Protein AF-A0A1E3XA66-F1 (afdb_monomer_lite)

Structure (mmCIF, N/CA/C/O backbone):
data_AF-A0A1E3XA66-F1
#
_entry.id   AF-A0A1E3XA66-F1
#
loop_
_atom_site.group_PDB
_atom_site.id
_atom_site.type_symbol
_atom_site.label_atom_id
_atom_site.label_alt_id
_atom_site.label_comp_id
_atom_site.label_asym_id
_atom_site.label_entity_id
_atom_site.label_seq_id
_atom_site.pdbx_PDB_ins_code
_atom_site.Cartn_x
_atom_site.Cartn_y
_atom_site.Cartn_z
_atom_site.occupancy
_atom_site.B_iso_or_equiv
_atom_site.auth_seq_id
_atom_site.auth_comp_id
_atom_site.auth_asym_id
_atom_site.auth_atom_id
_atom_site.pdbx_PDB_model_num
ATOM 1 N N . MET A 1 1 ? 11.700 -14.579 4.254 1.00 41.06 1 MET A N 1
ATOM 2 C CA . MET A 1 1 ? 10.568 -13.839 3.649 1.00 41.06 1 MET A CA 1
ATOM 3 C C . MET A 1 1 ? 9.266 -14.366 4.251 1.00 41.06 1 MET A C 1
ATOM 5 O O . MET A 1 1 ? 8.827 -15.439 3.874 1.00 41.06 1 MET A O 1
ATOM 9 N N . LYS A 1 2 ? 8.700 -13.694 5.265 1.00 30.45 2 LYS A N 1
ATOM 10 C CA . LYS A 1 2 ? 7.486 -14.156 5.968 1.00 30.45 2 LYS A CA 1
ATOM 11 C C . LYS A 1 2 ? 6.342 -13.182 5.661 1.00 30.45 2 LYS A C 1
ATOM 13 O O . LYS A 1 2 ? 6.126 -12.220 6.390 1.00 30.45 2 LYS A O 1
ATOM 18 N N . MET A 1 3 ? 5.630 -13.394 4.554 1.00 44.50 3 MET A N 1
ATOM 19 C CA . MET A 1 3 ? 4.337 -12.742 4.281 1.00 44.50 3 MET A CA 1
ATOM 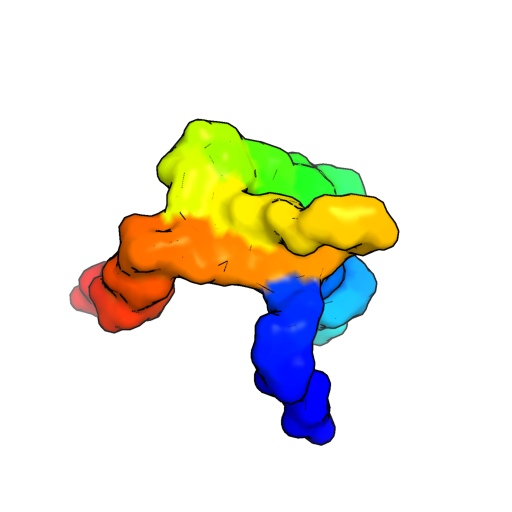20 C C . MET A 1 3 ? 3.244 -13.458 5.084 1.00 44.50 3 MET A C 1
ATOM 22 O O . MET A 1 3 ? 2.310 -14.030 4.537 1.00 44.50 3 MET A O 1
ATOM 26 N N . GLY A 1 4 ? 3.394 -13.505 6.407 1.00 42.28 4 GLY A N 1
ATOM 27 C CA . GLY A 1 4 ? 2.401 -14.146 7.260 1.00 42.28 4 GLY A CA 1
ATOM 28 C C . GLY A 1 4 ? 1.191 -13.240 7.378 1.00 42.28 4 GLY A C 1
ATOM 29 O O . GLY A 1 4 ? 1.273 -12.322 8.172 1.00 42.28 4 GLY A O 1
ATOM 30 N N . ILE A 1 5 ? 0.136 -13.460 6.584 1.00 54.84 5 ILE A N 1
ATOM 31 C CA . ILE A 1 5 ? -1.285 -13.081 6.801 1.00 54.84 5 ILE A CA 1
ATOM 32 C C . ILE A 1 5 ? -1.594 -11.572 7.043 1.00 54.84 5 ILE A C 1
ATOM 34 O O . ILE A 1 5 ? -2.732 -11.135 6.925 1.00 54.84 5 ILE A O 1
ATOM 38 N N . ASN A 1 6 ? -0.595 -10.720 7.272 1.00 58.53 6 ASN A N 1
ATOM 39 C CA . ASN A 1 6 ? -0.736 -9.409 7.906 1.00 58.53 6 ASN A CA 1
ATOM 40 C C . ASN A 1 6 ? -0.720 -8.238 6.907 1.00 58.53 6 ASN A C 1
ATOM 42 O O . ASN A 1 6 ? -0.583 -7.092 7.319 1.00 58.53 6 ASN A O 1
ATOM 46 N N . GLY A 1 7 ? -0.823 -8.503 5.602 1.00 69.88 7 GLY A N 1
ATOM 47 C CA . GLY A 1 7 ? -0.804 -7.479 4.552 1.00 69.88 7 GLY A CA 1
ATOM 48 C C . GLY A 1 7 ? 0.587 -6.929 4.197 1.00 69.88 7 GLY A C 1
ATOM 49 O O . GLY A 1 7 ? 1.602 -7.248 4.819 1.00 69.88 7 GLY A O 1
ATOM 50 N N . PHE A 1 8 ? 0.637 -6.091 3.164 1.00 81.19 8 PHE A N 1
ATOM 51 C CA . PHE A 1 8 ? 1.843 -5.423 2.669 1.00 81.19 8 PHE A CA 1
ATOM 52 C C . PHE A 1 8 ? 1.804 -3.924 2.971 1.00 81.19 8 PHE A C 1
ATOM 54 O O . PHE A 1 8 ? 0.746 -3.307 2.986 1.00 81.19 8 PHE A O 1
ATOM 61 N N . GLN A 1 9 ? 2.963 -3.315 3.200 1.00 83.12 9 GLN A N 1
ATOM 62 C CA . GLN A 1 9 ? 3.091 -1.880 3.477 1.00 83.12 9 GLN A CA 1
ATOM 63 C C . GLN A 1 9 ? 4.066 -1.237 2.488 1.00 83.12 9 GLN A C 1
ATOM 65 O O . GLN A 1 9 ? 4.872 -1.935 1.870 1.00 83.12 9 GLN A O 1
ATOM 70 N N . ASN A 1 10 ? 4.035 0.092 2.379 1.00 81.50 10 ASN A N 1
ATOM 71 C CA . ASN A 1 10 ? 4.848 0.848 1.419 1.00 81.50 10 ASN A CA 1
ATOM 72 C C . ASN A 1 10 ? 6.341 0.468 1.463 1.00 81.50 10 ASN A C 1
ATOM 74 O O . ASN A 1 10 ? 6.959 0.230 0.430 1.00 81.50 10 ASN A O 1
ATOM 78 N N . LYS A 1 11 ? 6.899 0.313 2.672 1.00 82.38 11 LYS A N 1
ATOM 79 C CA . LYS A 1 11 ? 8.312 -0.049 2.859 1.00 82.38 11 LYS A CA 1
ATOM 80 C C . LYS A 1 11 ? 8.677 -1.400 2.231 1.00 82.38 11 LYS A C 1
ATOM 82 O O . LYS A 1 11 ? 9.761 -1.524 1.685 1.00 82.38 11 LYS A O 1
ATOM 87 N N . ASN A 1 12 ? 7.754 -2.367 2.244 1.00 82.50 12 ASN A N 1
ATOM 88 C CA . ASN A 1 12 ? 7.961 -3.681 1.634 1.00 82.50 12 ASN A CA 1
ATOM 89 C C . ASN A 1 12 ? 7.866 -3.578 0.105 1.00 82.50 12 ASN A C 1
ATOM 91 O O . ASN A 1 12 ? 8.681 -4.146 -0.607 1.00 82.50 12 ASN A O 1
ATOM 95 N N . ILE A 1 13 ? 6.891 -2.820 -0.413 1.00 82.19 13 ILE A N 1
ATOM 96 C CA . ILE A 1 13 ? 6.713 -2.643 -1.864 1.00 82.19 13 ILE A CA 1
ATOM 97 C C . ILE A 1 13 ? 7.906 -1.913 -2.483 1.00 82.19 13 ILE A C 1
ATOM 99 O O . ILE A 1 13 ? 8.340 -2.260 -3.579 1.00 82.19 13 ILE A O 1
ATOM 103 N N . ARG A 1 14 ? 8.469 -0.927 -1.780 1.00 83.81 14 ARG A N 1
ATOM 104 C CA . ARG A 1 14 ? 9.617 -0.152 -2.260 1.00 83.81 14 ARG A CA 1
ATOM 105 C C . ARG A 1 14 ? 10.853 -1.019 -2.526 1.00 83.81 14 ARG A C 1
ATOM 107 O O . ARG A 1 14 ? 11.630 -0.682 -3.409 1.00 83.81 14 ARG A O 1
ATOM 114 N N . GLN A 1 15 ? 11.005 -2.146 -1.827 1.00 83.94 15 GLN A N 1
ATOM 115 C CA . GLN A 1 15 ? 12.092 -3.101 -2.079 1.00 83.94 15 GLN A CA 1
ATOM 116 C C . GLN A 1 15 ? 11.966 -3.789 -3.446 1.00 83.94 15 GLN A C 1
ATOM 118 O O . GLN A 1 15 ? 12.967 -4.202 -4.015 1.00 83.94 15 GLN A O 1
ATOM 123 N N . HIS A 1 16 ? 10.749 -3.884 -3.987 1.00 82.69 16 HIS A N 1
ATOM 124 C CA . HIS A 1 16 ? 10.474 -4.498 -5.288 1.00 82.69 16 HIS A CA 1
ATOM 125 C C . HIS A 1 16 ? 10.273 -3.461 -6.402 1.00 82.69 16 HIS A C 1
ATOM 127 O O . HIS A 1 16 ? 10.481 -3.758 -7.573 1.00 82.69 16 HIS A O 1
ATOM 133 N N . LEU A 1 17 ? 9.894 -2.230 -6.048 1.00 83.19 17 LEU A N 1
ATOM 134 C CA . LEU A 1 17 ? 9.710 -1.109 -6.971 1.00 83.19 17 LEU A CA 1
ATOM 135 C C . LEU A 1 17 ? 10.835 -0.082 -6.808 1.00 83.19 17 LEU A C 1
ATOM 137 O O . LEU A 1 17 ? 10.578 1.088 -6.528 1.00 83.19 17 LEU A O 1
ATOM 141 N N . VAL A 1 18 ? 12.081 -0.518 -7.006 1.00 81.19 18 VAL A N 1
ATOM 142 C CA . VAL A 1 18 ? 13.283 0.322 -6.826 1.00 81.19 18 VAL A CA 1
ATOM 143 C C . VAL A 1 18 ? 13.277 1.591 -7.690 1.00 81.19 18 VAL A C 1
ATOM 145 O O . VAL A 1 18 ? 13.850 2.603 -7.306 1.00 81.19 18 VAL A O 1
ATOM 148 N N . GLN A 1 19 ? 12.551 1.577 -8.812 1.00 88.88 19 GLN A N 1
ATOM 149 C CA . GLN A 1 19 ? 12.402 2.717 -9.727 1.00 88.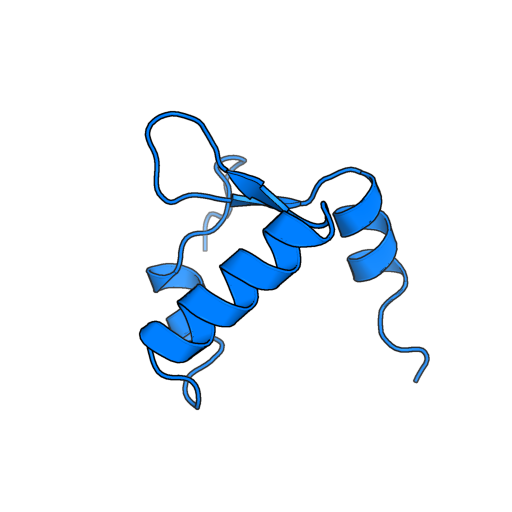88 19 GLN A CA 1
ATOM 150 C C . GLN A 1 19 ? 11.286 3.705 -9.336 1.00 88.88 19 GLN A C 1
ATOM 152 O O . GLN A 1 19 ? 10.949 4.600 -10.113 1.00 88.88 19 GLN A O 1
ATOM 157 N N . LYS A 1 20 ? 10.621 3.514 -8.191 1.00 87.00 20 LYS A N 1
ATOM 158 C CA . LYS A 1 20 ? 9.489 4.347 -7.763 1.00 87.00 20 LYS A CA 1
ATOM 159 C C . LYS A 1 20 ? 9.795 5.013 -6.428 1.00 87.00 20 LYS A C 1
ATOM 161 O O . LYS A 1 20 ? 10.229 4.376 -5.468 1.00 87.00 20 LYS A O 1
ATOM 166 N N . THR A 1 21 ? 9.520 6.310 -6.347 1.00 89.50 21 THR A N 1
ATOM 167 C CA . THR A 1 21 ? 9.660 7.068 -5.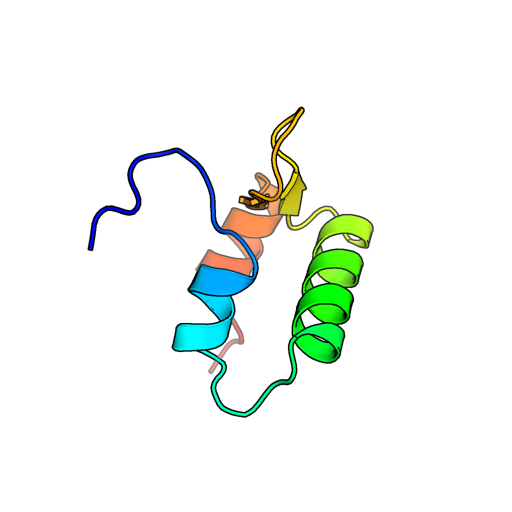101 1.00 89.50 21 THR A CA 1
ATOM 168 C C . THR A 1 21 ? 8.558 6.696 -4.107 1.00 89.50 21 THR A C 1
ATOM 170 O O . THR A 1 21 ? 7.478 6.234 -4.484 1.00 89.50 21 THR A O 1
ATOM 173 N N . SER A 1 22 ? 8.782 6.958 -2.817 1.00 86.00 22 SER A N 1
ATOM 174 C CA . SER A 1 22 ? 7.779 6.709 -1.771 1.00 86.00 22 SER A CA 1
ATOM 175 C C . SER A 1 22 ? 6.441 7.408 -2.047 1.00 86.00 22 SER A C 1
ATOM 177 O O . SER A 1 22 ? 5.389 6.847 -1.743 1.00 86.00 22 SER A O 1
ATOM 179 N N . SER A 1 23 ? 6.459 8.607 -2.643 1.00 89.19 23 SER A N 1
ATOM 180 C CA . SER A 1 23 ? 5.250 9.354 -3.012 1.00 89.19 23 SER A CA 1
ATOM 181 C C . SER A 1 23 ? 4.516 8.719 -4.196 1.00 89.19 23 SER A C 1
ATOM 183 O O . SER A 1 23 ? 3.286 8.621 -4.177 1.00 89.19 23 SER A O 1
ATOM 185 N N . GLN A 1 24 ? 5.251 8.217 -5.193 1.00 91.75 24 GLN A N 1
ATOM 186 C CA . GLN A 1 24 ? 4.679 7.477 -6.318 1.00 91.75 24 GLN A CA 1
ATOM 187 C C . GLN A 1 24 ? 4.026 6.171 -5.854 1.00 91.75 24 GLN A C 1
ATOM 189 O O . GLN A 1 24 ? 2.883 5.901 -6.225 1.00 91.75 24 GLN A O 1
ATOM 194 N N . VAL A 1 25 ? 4.697 5.396 -4.996 1.00 90.44 25 VAL A N 1
ATOM 195 C CA . VAL A 1 25 ? 4.131 4.150 -4.456 1.00 90.44 25 VAL A CA 1
ATOM 196 C C . VAL A 1 25 ? 2.888 4.436 -3.607 1.00 90.44 25 VAL A C 1
ATOM 198 O O . VAL A 1 25 ? 1.866 3.773 -3.780 1.00 90.44 25 VAL A O 1
ATOM 201 N N . SER A 1 26 ? 2.903 5.480 -2.772 1.00 89.38 26 SER A N 1
ATOM 202 C CA . SER A 1 26 ? 1.712 5.911 -2.025 1.00 89.38 26 SER A CA 1
ATOM 203 C C . SER A 1 26 ? 0.542 6.282 -2.941 1.00 89.38 26 SER A C 1
ATOM 205 O O . SER A 1 26 ? -0.603 5.927 -2.654 1.00 89.38 26 SER A O 1
ATOM 207 N N . ARG A 1 27 ? 0.802 6.949 -4.074 1.00 92.25 27 ARG A N 1
ATOM 208 C CA . ARG A 1 27 ? -0.240 7.280 -5.060 1.00 92.25 27 ARG A CA 1
ATOM 209 C C . ARG A 1 27 ? -0.804 6.025 -5.730 1.00 92.25 27 ARG A C 1
ATOM 211 O O . ARG A 1 27 ? -2.019 5.939 -5.899 1.00 92.25 27 ARG A O 1
ATOM 218 N N . ILE A 1 28 ? 0.038 5.042 -6.052 1.00 91.00 28 ILE A N 1
ATOM 219 C CA . ILE A 1 28 ? -0.399 3.740 -6.583 1.00 91.00 28 ILE A CA 1
ATOM 220 C C . ILE A 1 28 ? -1.303 3.034 -5.567 1.00 91.00 28 ILE A C 1
ATOM 222 O O . ILE A 1 28 ? -2.424 2.663 -5.908 1.00 91.00 28 ILE A O 1
ATOM 226 N N . LEU A 1 29 ? -0.873 2.928 -4.307 1.00 89.94 29 LEU A N 1
ATOM 227 C CA . LEU A 1 29 ? -1.670 2.335 -3.230 1.00 89.94 29 LEU A CA 1
ATOM 228 C C . LEU A 1 29 ? -3.014 3.049 -3.049 1.00 89.94 29 LEU A C 1
ATOM 230 O O . LEU A 1 29 ? -4.050 2.396 -2.920 1.00 89.94 29 LEU A O 1
ATOM 234 N N . LYS A 1 30 ? -3.025 4.386 -3.111 1.00 91.94 30 LYS A N 1
ATOM 235 C CA . LYS A 1 30 ? -4.262 5.175 -3.056 1.00 91.94 30 LYS A CA 1
ATOM 236 C C . LYS A 1 30 ? -5.200 4.828 -4.213 1.00 91.94 30 LYS A C 1
ATOM 238 O O . LYS A 1 30 ? -6.380 4.602 -3.968 1.00 91.94 30 LYS A O 1
ATOM 243 N N . ARG A 1 31 ? -4.696 4.736 -5.449 1.00 93.00 31 ARG A N 1
ATOM 244 C CA . ARG A 1 31 ? -5.509 4.353 -6.618 1.00 93.00 31 ARG A CA 1
ATOM 245 C C . ARG A 1 31 ? -6.061 2.936 -6.494 1.00 93.00 31 ARG A C 1
ATOM 247 O O . ARG A 1 31 ? -7.250 2.735 -6.703 1.00 93.00 31 ARG A O 1
ATOM 254 N N . LEU A 1 32 ? -5.233 1.975 -6.091 1.00 91.50 32 LEU A N 1
ATOM 255 C CA . LEU A 1 32 ? -5.674 0.598 -5.861 1.00 91.50 32 LEU A CA 1
ATOM 256 C C . LEU A 1 32 ? -6.784 0.531 -4.802 1.00 91.50 32 LEU A C 1
ATOM 258 O O . LEU A 1 32 ? -7.737 -0.229 -4.953 1.00 91.50 32 LEU A O 1
ATOM 262 N N . ARG A 1 33 ? -6.691 1.350 -3.748 1.00 92.44 33 ARG A N 1
ATOM 263 C CA . ARG A 1 33 ? -7.729 1.446 -2.718 1.00 92.44 33 ARG A CA 1
ATOM 264 C C . ARG A 1 33 ? -9.012 2.091 -3.247 1.00 92.44 33 ARG A C 1
ATOM 266 O O . ARG A 1 33 ? -10.088 1.601 -2.930 1.00 92.44 33 ARG A O 1
ATOM 273 N N . LEU A 1 34 ? -8.907 3.153 -4.051 1.00 94.56 34 LEU A N 1
ATOM 274 C CA . LEU A 1 34 ? -10.064 3.812 -4.676 1.00 94.56 34 LEU A CA 1
ATOM 275 C C . LEU A 1 34 ? -10.838 2.860 -5.593 1.00 94.56 34 LEU A C 1
ATOM 277 O O . LEU A 1 34 ? -12.060 2.843 -5.561 1.00 94.56 34 LEU A O 1
ATOM 281 N N . HIS A 1 35 ? -10.131 2.019 -6.348 1.00 92.88 35 HIS A N 1
ATOM 282 C CA . HIS A 1 35 ? -10.745 0.984 -7.183 1.00 92.88 35 HIS A CA 1
ATOM 283 C C . HIS A 1 35 ? -11.175 -0.267 -6.397 1.00 92.88 35 HIS A C 1
ATOM 285 O O . HIS A 1 35 ? -11.587 -1.258 -6.991 1.00 92.88 35 HIS A O 1
ATOM 291 N N . GLY A 1 36 ? -11.045 -0.267 -5.066 1.00 92.12 36 GLY A N 1
ATOM 292 C CA . GLY A 1 36 ? -11.443 -1.395 -4.227 1.00 92.12 36 GLY A CA 1
ATOM 293 C C . GLY A 1 36 ? -10.597 -2.656 -4.421 1.00 92.12 36 GLY A C 1
ATOM 294 O O . GLY A 1 36 ? -10.998 -3.722 -3.963 1.00 92.12 36 GLY A O 1
ATOM 295 N N . LEU A 1 37 ? -9.430 -2.564 -5.066 1.00 92.12 37 LEU A N 1
ATOM 296 C CA . LEU A 1 37 ? -8.509 -3.687 -5.285 1.00 92.12 37 LEU A CA 1
ATOM 297 C C . LEU A 1 37 ? -7.802 -4.080 -3.984 1.00 92.12 37 LEU A C 1
ATOM 299 O O . LEU A 1 37 ? -7.524 -5.253 -3.737 1.00 92.12 37 LEU A O 1
ATOM 303 N N . ILE A 1 38 ? -7.525 -3.096 -3.131 1.00 92.50 38 ILE A N 1
ATOM 304 C CA . ILE A 1 38 ? -6.860 -3.295 -1.844 1.00 92.50 38 ILE A CA 1
ATOM 305 C C . ILE A 1 38 ? -7.620 -2.565 -0.740 1.00 92.50 38 ILE A C 1
ATOM 307 O O . ILE A 1 38 ? -8.258 -1.540 -0.980 1.00 92.50 38 ILE A O 1
ATOM 311 N N . LYS A 1 39 ? -7.512 -3.059 0.490 1.00 91.44 39 LYS A N 1
ATOM 312 C CA . LYS A 1 39 ? -8.099 -2.434 1.677 1.00 91.44 39 LYS A CA 1
ATOM 313 C C . LYS A 1 39 ? -7.049 -2.294 2.773 1.00 91.44 39 LYS A C 1
ATOM 315 O O . LYS A 1 39 ? -6.150 -3.125 2.878 1.00 91.44 39 LYS A O 1
ATOM 320 N N . ASN A 1 40 ? -7.138 -1.218 3.554 1.00 90.69 40 ASN A N 1
ATOM 321 C CA . ASN A 1 40 ? -6.258 -1.010 4.697 1.00 90.69 40 ASN A CA 1
ATOM 322 C C . ASN A 1 40 ? -6.683 -1.896 5.874 1.00 90.69 40 ASN A C 1
ATOM 324 O O . ASN A 1 40 ? -7.872 -2.129 6.109 1.00 90.69 40 ASN A O 1
ATOM 328 N N . ILE A 1 41 ? -5.699 -2.366 6.627 1.00 88.94 41 ILE A N 1
ATOM 329 C CA . ILE A 1 41 ? -5.917 -2.960 7.943 1.00 88.94 41 ILE A CA 1
ATOM 330 C C . ILE A 1 41 ? -6.053 -1.799 8.936 1.00 88.94 41 ILE A C 1
ATOM 332 O O . ILE A 1 41 ? -5.254 -0.861 8.886 1.00 88.94 41 ILE A O 1
ATOM 336 N N . ARG A 1 42 ? -7.083 -1.833 9.797 1.00 82.81 42 ARG A N 1
ATOM 337 C CA . ARG A 1 42 ? -7.317 -0.777 10.801 1.00 82.81 42 ARG A CA 1
ATOM 338 C C . ARG A 1 42 ? -6.062 -0.561 11.644 1.00 82.81 42 ARG A C 1
ATOM 340 O O . ARG A 1 42 ? -5.337 -1.515 11.908 1.00 82.81 42 ARG A O 1
ATOM 347 N N . ASP A 1 43 ? -5.800 0.700 11.970 1.00 82.44 43 ASP A N 1
ATOM 348 C CA . ASP A 1 43 ? -4.690 1.135 12.828 1.00 82.44 43 ASP A CA 1
ATOM 349 C C . ASP A 1 43 ? -3.292 0.731 12.335 1.00 82.44 43 ASP A C 1
ATOM 351 O O . ASP A 1 43 ? -2.319 0.708 13.086 1.00 82.44 43 ASP A O 1
ATOM 355 N N . THR A 1 44 ? -3.160 0.439 11.036 1.00 83.56 44 THR A N 1
ATOM 356 C CA . THR A 1 44 ? -1.865 0.143 10.422 1.00 83.56 44 THR A CA 1
ATOM 357 C C . THR A 1 44 ? -1.729 0.743 9.023 1.00 83.56 44 THR A C 1
ATOM 359 O O . THR A 1 44 ? -2.701 1.030 8.325 1.00 83.56 44 THR A O 1
ATOM 362 N N . TYR A 1 45 ? -0.482 0.838 8.562 1.00 83.62 45 TYR A N 1
ATOM 363 C CA . TYR A 1 45 ? -0.134 1.178 7.177 1.00 83.62 45 TYR A CA 1
ATOM 364 C C . TYR A 1 45 ? -0.114 -0.040 6.238 1.00 83.62 45 TYR A C 1
ATOM 366 O O . TYR A 1 45 ? 0.496 0.010 5.164 1.00 83.62 45 TYR A O 1
ATOM 374 N N . LYS A 1 46 ? -0.717 -1.159 6.656 1.00 87.19 46 LYS A N 1
ATOM 375 C CA . LYS A 1 46 ? -0.721 -2.416 5.907 1.00 87.19 46 LYS A CA 1
ATOM 376 C C . LYS A 1 46 ? -1.993 -2.540 5.072 1.00 87.19 46 LYS A C 1
ATOM 378 O O . LYS A 1 46 ? -3.074 -2.116 5.478 1.00 87.19 46 LYS A O 1
ATOM 383 N N . TYR A 1 47 ? -1.853 -3.156 3.909 1.00 89.62 47 TYR A N 1
ATOM 384 C CA . TYR A 1 47 ? -2.906 -3.356 2.926 1.00 89.62 47 TYR A CA 1
ATOM 385 C C . TYR A 1 47 ? -3.052 -4.838 2.591 1.00 89.62 47 TYR A C 1
ATOM 387 O O . TYR A 1 47 ? -2.063 -5.570 2.549 1.00 89.62 47 TYR A O 1
ATOM 395 N N . TYR A 1 48 ? -4.275 -5.275 2.310 1.00 90.31 48 TYR A N 1
ATOM 396 C CA . TYR A 1 48 ? -4.565 -6.614 1.798 1.00 90.31 48 TYR A CA 1
ATOM 397 C C . TYR A 1 48 ? -5.381 -6.532 0.505 1.00 90.31 48 TYR A C 1
ATOM 399 O O . TYR A 1 48 ? -6.169 -5.595 0.341 1.00 90.31 48 TYR A O 1
ATOM 407 N N . PRO A 1 49 ? -5.221 -7.495 -0.419 1.00 89.75 49 PRO A N 1
ATOM 408 C CA . PRO A 1 49 ? -6.048 -7.557 -1.612 1.00 89.75 49 PRO A CA 1
ATOM 409 C C . PRO A 1 49 ? -7.478 -7.962 -1.241 1.00 89.75 49 PRO A C 1
ATOM 411 O O . PRO A 1 49 ? -7.704 -8.913 -0.483 1.00 89.75 49 PRO A O 1
ATOM 414 N N . THR A 1 50 ? -8.457 -7.246 -1.786 1.00 91.44 50 THR A N 1
ATOM 415 C CA . THR A 1 50 ? -9.872 -7.623 -1.675 1.00 91.44 50 THR A CA 1
ATOM 416 C C . THR A 1 50 ? -10.162 -8.858 -2.531 1.00 91.44 50 THR A C 1
ATOM 418 O O . THR A 1 50 ? -9.294 -9.348 -3.252 1.00 91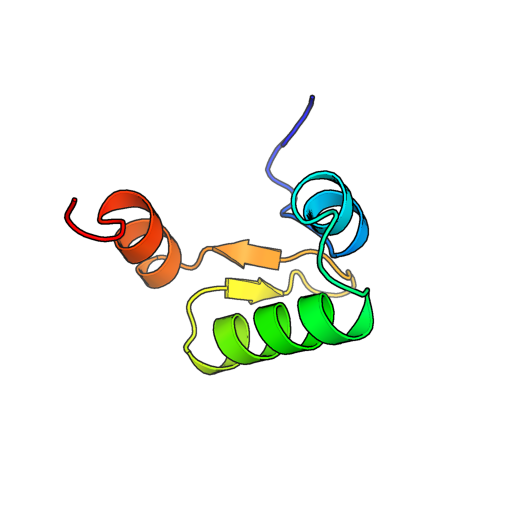.44 50 THR A O 1
ATOM 421 N N . LYS A 1 51 ? -11.396 -9.377 -2.490 1.00 90.06 51 LYS A N 1
ATOM 422 C CA . LYS A 1 51 ? -11.808 -10.473 -3.384 1.00 90.06 51 LYS A CA 1
ATOM 423 C C . LYS A 1 51 ? -11.574 -10.109 -4.858 1.00 90.06 51 LYS A C 1
ATOM 425 O O . LYS A 1 51 ? -10.997 -10.906 -5.586 1.00 90.06 51 LYS A O 1
ATOM 430 N N . LEU A 1 52 ? -11.935 -8.885 -5.248 1.00 89.12 52 LEU A N 1
ATOM 431 C CA . LEU A 1 52 ? -11.713 -8.356 -6.594 1.00 89.12 52 LEU A CA 1
ATOM 432 C C . LEU A 1 52 ? -10.215 -8.178 -6.890 1.00 89.12 52 LEU A C 1
ATOM 434 O O . LEU A 1 52 ? -9.749 -8.610 -7.937 1.00 89.12 52 LEU A O 1
ATOM 438 N N . GLY A 1 53 ? -9.437 -7.645 -5.942 1.00 87.56 53 GLY A N 1
ATOM 439 C CA . GLY A 1 53 ? -7.980 -7.544 -6.084 1.00 87.56 53 GLY A CA 1
ATOM 440 C C . GLY A 1 53 ? -7.290 -8.886 -6.298 1.00 87.56 53 GLY A C 1
ATOM 441 O O . GLY A 1 53 ? -6.390 -8.978 -7.125 1.00 87.56 53 GLY A O 1
ATOM 442 N N . ARG A 1 54 ? -7.728 -9.941 -5.603 1.00 89.25 54 ARG A N 1
ATOM 443 C CA . ARG A 1 54 ? -7.194 -11.297 -5.795 1.00 89.25 54 ARG A CA 1
ATOM 444 C C . ARG A 1 54 ? -7.484 -11.840 -7.190 1.00 89.25 54 ARG A C 1
ATOM 446 O O . ARG A 1 54 ? -6.589 -12.429 -7.779 1.00 89.25 54 ARG A O 1
ATOM 453 N N . ILE A 1 55 ? -8.691 -11.611 -7.709 1.00 88.94 55 ILE A N 1
ATOM 454 C CA . ILE A 1 55 ? -9.058 -12.007 -9.076 1.00 88.94 55 ILE A CA 1
ATOM 455 C C . ILE A 1 55 ? -8.178 -11.260 -10.077 1.00 88.94 55 ILE A C 1
ATOM 457 O O . ILE A 1 55 ? -7.519 -11.899 -10.877 1.00 88.94 55 ILE A O 1
ATOM 461 N N . VAL A 1 56 ? -8.067 -9.933 -9.972 1.00 88.38 56 VAL A N 1
ATOM 462 C CA . VAL A 1 56 ? -7.246 -9.125 -10.892 1.00 88.38 56 VAL A CA 1
ATOM 463 C C . VAL A 1 56 ? -5.770 -9.535 -10.868 1.00 88.38 56 VAL A C 1
ATOM 465 O O . VAL A 1 56 ? -5.139 -9.606 -11.918 1.00 88.38 56 VAL A O 1
ATOM 468 N N . ILE A 1 57 ? -5.214 -9.837 -9.690 1.00 85.06 57 ILE A N 1
ATOM 469 C CA . ILE A 1 57 ? -3.835 -10.334 -9.566 1.00 85.06 57 ILE A CA 1
ATOM 470 C C . ILE A 1 57 ? -3.687 -11.717 -10.215 1.00 85.06 57 ILE A C 1
ATOM 472 O O . ILE A 1 57 ? -2.690 -11.952 -10.889 1.00 85.06 57 ILE A O 1
ATOM 476 N N . ALA A 1 58 ? -4.654 -12.617 -10.011 1.00 85.00 58 ALA A N 1
ATOM 477 C CA . ALA A 1 58 ? -4.631 -13.967 -10.574 1.00 85.00 58 ALA A CA 1
ATOM 478 C C . ALA A 1 58 ? -4.858 -13.979 -12.093 1.00 85.00 58 ALA A C 1
ATOM 480 O O . ALA A 1 58 ? -4.284 -14.811 -12.787 1.00 85.00 58 ALA A O 1
ATOM 481 N N . THR A 1 59 ? -5.673 -13.056 -12.602 1.00 83.19 59 THR A N 1
ATOM 482 C CA . THR A 1 59 ? -5.914 -12.876 -14.034 1.00 83.19 59 THR A CA 1
ATOM 483 C C . THR A 1 59 ? -4.702 -12.242 -14.712 1.00 83.19 59 THR A C 1
ATOM 485 O O . THR A 1 59 ? -4.341 -12.675 -15.799 1.00 83.19 59 THR A O 1
ATOM 488 N N . GLY A 1 60 ? -4.037 -11.280 -14.058 1.00 68.56 60 GLY A N 1
ATOM 489 C CA . GLY A 1 60 ? -2.844 -10.608 -14.578 1.00 68.56 60 GLY A CA 1
ATOM 490 C C . GLY A 1 60 ? -3.071 -9.901 -15.926 1.00 68.56 60 GLY A C 1
ATOM 491 O O . GLY A 1 60 ? -4.140 -10.007 -16.524 1.00 68.56 60 GLY A O 1
ATOM 492 N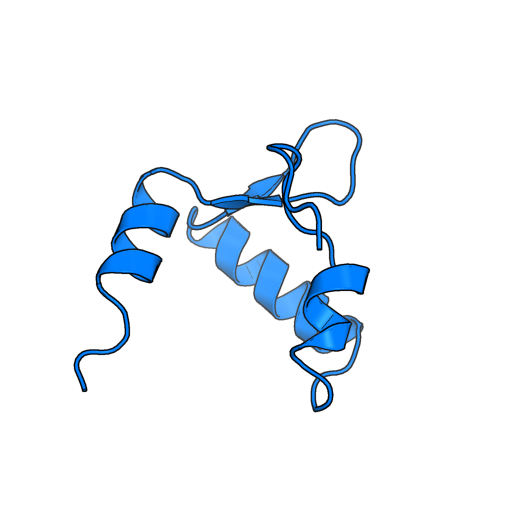 N . PRO A 1 61 ? -2.094 -9.127 -16.430 1.00 55.81 61 PRO A N 1
ATOM 493 C CA . PRO A 1 61 ? -2.127 -8.727 -17.827 1.00 55.81 61 PRO A CA 1
ATOM 494 C C . PRO A 1 61 ? -2.027 -10.007 -18.660 1.00 55.81 61 PRO A C 1
ATOM 496 O O . PRO A 1 61 ? -1.062 -10.759 -18.509 1.00 55.81 61 PRO A O 1
ATOM 499 N N . VAL A 1 62 ? -3.044 -10.267 -19.486 1.00 52.16 62 VAL A N 1
ATOM 500 C CA . VAL A 1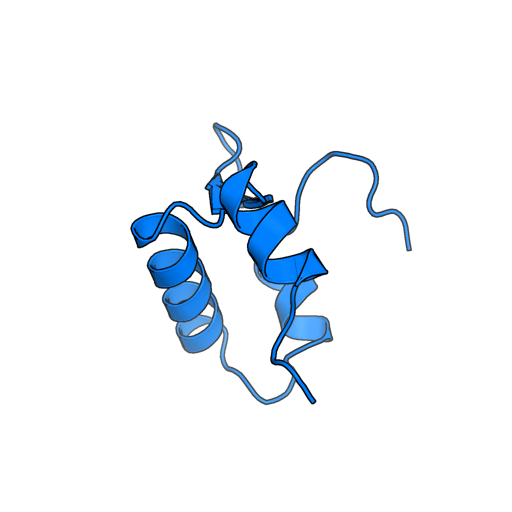 62 ? -2.976 -11.281 -20.542 1.00 52.16 62 VAL A CA 1
ATOM 501 C C . VAL A 1 62 ? -1.681 -11.000 -21.307 1.00 52.16 62 VAL A C 1
ATOM 503 O O . VAL A 1 62 ? -1.478 -9.871 -21.756 1.00 52.16 62 VAL A O 1
ATOM 506 N N . ARG A 1 63 ? -0.762 -11.969 -21.296 1.00 46.28 63 ARG A N 1
ATOM 507 C CA . ARG A 1 63 ? 0.487 -11.903 -22.062 1.00 46.28 63 ARG A CA 1
ATOM 508 C C . ARG A 1 63 ? 0.191 -11.792 -23.548 1.00 46.28 63 ARG A C 1
ATOM 510 O O . ARG A 1 63 ? -0.781 -12.446 -23.982 1.00 46.28 63 ARG A O 1
#

Secondary structure (DSSP, 8-state):
----SS-B-HHHHHTT-TTS-HHHHHHHHHHHHHTTSEEEPTTSS-EEE-HHHHHHHHH-S--

pLDDT: mean 81.41, std 15.06, range [30.45, 94.56]

Organism: NCBI:txid1872076

Radius of gyration: 11.99 Å; chains: 1; bounding box: 25×24×35 Å

Sequence (63 aa):
MKMGINGFQNKNIRQHLVQKTSSQVSRILKRLRLHGLIKNIRDTYKYYPTKLGRIVIATGPVR

Foldseek 3Di:
DDPDPFADALVRVCVVPVVDDSVRSVVVVVVCVVVQQWDDDPPDRGIDGDPVVVVPVVVDPPD